Protein AF-A0A9E5CD41-F1 (afdb_monomer)

Sequence (129 aa):
ELDVHPTSCPNPVSARSRGVIPVAILGTGSFDVNDIDVSTLTISAVSPLRSSIEDVATPWGGSSSDPISRNDCGTDGPDGHNDLTLKFDTQELIAAIGPVAKGDVVVVTIEGELIGGGAFSGSDVIWIK

Structure (mmCIF, N/CA/C/O backbone):
data_AF-A0A9E5CD41-F1
#
_entry.id   AF-A0A9E5CD41-F1
#
loop_
_atom_site.group_PDB
_atom_site.id
_atom_site.type_symbol
_atom_site.label_atom_id
_atom_site.label_alt_id
_atom_site.label_comp_id
_atom_site.label_asym_id
_atom_site.label_entity_id
_atom_site.label_seq_id
_atom_site.pdbx_PDB_ins_code
_atom_site.Cartn_x
_atom_site.Cartn_y
_atom_site.Cartn_z
_atom_site.occupancy
_atom_site.B_iso_or_equiv
_atom_site.auth_seq_id
_atom_site.auth_comp_id
_atom_site.auth_asym_id
_atom_site.auth_atom_id
_atom_site.pdbx_PDB_model_num
ATOM 1 N N . GLU A 1 1 ? -1.066 7.367 6.050 1.00 92.75 1 GLU A N 1
ATOM 2 C CA . GLU A 1 1 ? -0.118 7.222 4.918 1.00 92.75 1 GLU A CA 1
ATOM 3 C C . GLU A 1 1 ? -0.340 5.860 4.270 1.00 92.75 1 GLU A C 1
ATOM 5 O O . GLU A 1 1 ? -1.037 5.046 4.873 1.00 92.75 1 GLU A O 1
ATOM 10 N N . LEU A 1 2 ? 0.172 5.625 3.064 1.00 97.38 2 LEU A N 1
ATOM 11 C CA . LEU A 1 2 ? 0.215 4.291 2.466 1.00 97.38 2 LEU A CA 1
ATOM 12 C C . LEU A 1 2 ? 1.673 3.833 2.442 1.00 97.38 2 LEU A C 1
ATOM 14 O O . LEU A 1 2 ? 2.529 4.625 2.076 1.00 97.38 2 LEU A O 1
ATOM 18 N N . ASP A 1 3 ? 1.929 2.576 2.784 1.00 97.69 3 ASP A N 1
ATOM 19 C CA . ASP A 1 3 ? 3.231 1.928 2.619 1.00 97.69 3 ASP A CA 1
ATOM 20 C C . ASP A 1 3 ? 3.033 0.620 1.845 1.00 97.69 3 ASP A C 1
ATOM 22 O O . ASP A 1 3 ? 2.355 -0.316 2.284 1.00 97.69 3 ASP A O 1
ATOM 26 N N . VAL A 1 4 ? 3.559 0.568 0.630 1.00 97.38 4 VAL A N 1
ATOM 27 C CA . VAL A 1 4 ? 3.602 -0.633 -0.186 1.00 97.38 4 VAL A CA 1
ATOM 28 C C . VAL A 1 4 ? 4.849 -1.394 0.199 1.00 97.38 4 VAL A C 1
ATOM 30 O O . VAL A 1 4 ? 5.947 -0.907 0.056 1.00 97.38 4 VAL A O 1
ATOM 33 N N . HIS A 1 5 ? 4.704 -2.666 0.543 1.00 96.25 5 HIS A N 1
ATOM 34 C CA . HIS A 1 5 ? 5.818 -3.486 0.998 1.00 96.25 5 HIS A CA 1
ATOM 35 C C . HIS A 1 5 ? 6.498 -2.961 2.284 1.00 96.25 5 HIS A C 1
ATOM 37 O O . HIS A 1 5 ? 7.716 -2.766 2.278 1.00 96.25 5 HIS A O 1
ATOM 43 N N . PRO A 1 6 ? 5.753 -2.896 3.411 1.00 97.12 6 PRO A N 1
ATOM 44 C CA . PRO A 1 6 ? 6.253 -2.422 4.701 1.00 97.12 6 PRO A CA 1
ATOM 45 C C . PRO A 1 6 ? 7.673 -2.854 5.055 1.00 97.12 6 PRO A C 1
ATOM 47 O O . PRO A 1 6 ? 8.035 -4.021 4.855 1.00 97.12 6 PRO A O 1
ATOM 50 N N . THR A 1 7 ? 8.455 -1.930 5.624 1.00 95.25 7 THR A N 1
ATOM 51 C CA . THR A 1 7 ? 9.882 -2.084 6.003 1.00 95.25 7 THR A CA 1
ATOM 52 C C . THR A 1 7 ? 10.869 -2.234 4.836 1.00 95.25 7 THR A C 1
ATOM 54 O O . THR A 1 7 ? 12.039 -2.573 5.035 1.00 95.25 7 THR A O 1
ATOM 57 N N . SER A 1 8 ? 10.429 -1.977 3.602 1.00 95.19 8 SER A N 1
ATOM 58 C CA . SER A 1 8 ? 11.275 -1.980 2.409 1.00 95.19 8 SER A CA 1
ATOM 59 C C . SER A 1 8 ? 11.209 -0.628 1.719 1.00 95.19 8 SER A C 1
ATOM 61 O O . SER A 1 8 ? 10.149 -0.054 1.583 1.00 95.19 8 SER A O 1
ATOM 63 N N . CYS A 1 9 ? 12.345 -0.156 1.213 1.00 95.44 9 CYS A N 1
ATOM 64 C CA . CYS A 1 9 ? 12.393 0.929 0.243 1.00 95.44 9 CYS A CA 1
ATOM 65 C C . CYS A 1 9 ? 13.669 0.750 -0.603 1.00 95.44 9 CYS A C 1
ATOM 67 O O . CYS A 1 9 ? 14.764 0.613 -0.044 1.00 95.44 9 CYS A O 1
ATOM 69 N N . PRO A 1 10 ? 13.585 0.668 -1.945 1.00 96.31 10 PRO A N 1
ATOM 70 C CA . PRO A 1 10 ? 12.385 0.824 -2.767 1.00 96.31 10 PRO A CA 1
ATOM 71 C C . PRO A 1 10 ? 11.377 -0.318 -2.574 1.00 96.31 10 PRO A C 1
ATOM 73 O O . PRO A 1 10 ? 11.697 -1.336 -1.955 1.00 96.31 10 PRO A O 1
ATOM 76 N N . ASN A 1 11 ? 10.208 -0.175 -3.202 1.00 96.88 11 ASN A N 1
ATOM 77 C CA . ASN A 1 11 ? 9.126 -1.165 -3.211 1.00 96.88 11 ASN A CA 1
ATOM 78 C C . ASN A 1 11 ? 9.110 -1.945 -4.532 1.00 96.88 11 ASN A C 1
ATOM 80 O O . ASN A 1 11 ? 8.430 -1.560 -5.490 1.00 96.88 11 ASN A O 1
ATOM 84 N N . PRO A 1 12 ? 9.921 -3.017 -4.659 1.00 96.50 12 PRO A N 1
ATOM 85 C CA . PRO A 1 12 ? 10.121 -3.698 -5.926 1.00 96.50 12 PRO A CA 1
ATOM 86 C C . PRO A 1 12 ? 8.925 -4.573 -6.306 1.00 96.50 12 PRO A C 1
ATOM 88 O O . PRO A 1 12 ? 8.725 -5.654 -5.746 1.00 96.50 12 PRO A O 1
ATOM 91 N N . VAL A 1 13 ? 8.230 -4.208 -7.378 1.00 96.75 13 VAL A N 1
ATOM 92 C CA . VAL A 1 13 ? 7.164 -5.023 -7.965 1.00 96.75 13 VAL A CA 1
ATOM 93 C C . VAL A 1 13 ? 7.661 -5.670 -9.253 1.00 96.75 13 VAL A C 1
ATOM 95 O O . VAL A 1 13 ? 8.209 -5.022 -10.142 1.00 96.75 13 VAL A O 1
ATOM 98 N N . SER A 1 14 ? 7.489 -6.988 -9.368 1.00 96.00 14 SER A N 1
ATOM 99 C CA . SER A 1 14 ? 7.709 -7.676 -10.641 1.00 96.00 14 SER A CA 1
ATOM 100 C C . SER A 1 14 ? 6.383 -7.819 -11.369 1.00 96.00 14 SER A C 1
ATOM 102 O O . SER A 1 14 ? 5.524 -8.576 -10.924 1.00 96.00 14 SER A O 1
ATOM 104 N N . ALA A 1 15 ? 6.261 -7.189 -12.539 1.00 93.62 15 ALA A N 1
ATOM 105 C CA . ALA A 1 15 ? 5.071 -7.290 -13.390 1.00 93.62 15 ALA A CA 1
ATOM 106 C C . ALA A 1 15 ? 4.739 -8.736 -13.826 1.00 93.62 15 ALA A C 1
ATOM 108 O O . ALA A 1 15 ? 3.637 -9.022 -14.280 1.00 93.62 15 ALA A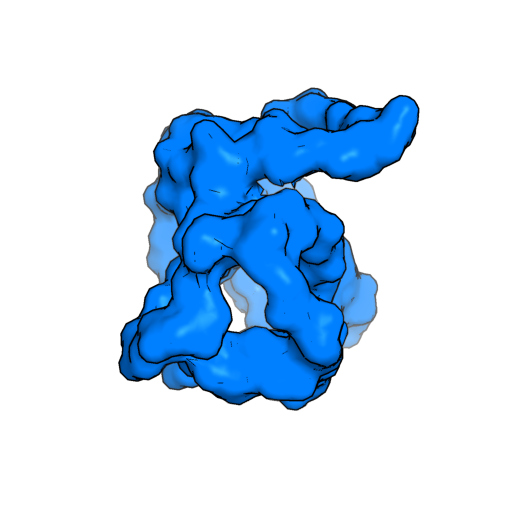 O 1
ATOM 109 N N . ARG A 1 16 ? 5.686 -9.675 -13.680 1.00 92.94 16 ARG A N 1
ATOM 110 C CA . ARG A 1 16 ? 5.512 -11.103 -14.000 1.00 92.94 16 ARG A CA 1
ATOM 111 C C . ARG A 1 16 ? 5.107 -11.960 -12.795 1.00 92.94 16 ARG A C 1
ATOM 113 O O . ARG A 1 16 ? 4.862 -13.154 -12.961 1.00 92.94 16 ARG A O 1
ATOM 120 N N . SER A 1 17 ? 5.104 -11.393 -11.588 1.00 94.38 17 SER A N 1
ATOM 121 C CA . SER A 1 17 ? 4.762 -12.116 -10.362 1.00 94.38 17 SER A CA 1
ATOM 122 C C . SER A 1 17 ? 3.277 -12.466 -10.337 1.00 94.38 17 SER A C 1
ATOM 124 O O . SER A 1 17 ? 2.434 -11.613 -10.582 1.00 94.38 17 SER A O 1
ATOM 126 N N . ARG A 1 18 ? 2.956 -13.711 -9.976 1.00 95.44 18 ARG A N 1
ATOM 127 C CA . ARG A 1 18 ? 1.580 -14.183 -9.723 1.00 95.44 18 ARG A CA 1
ATOM 128 C C . ARG A 1 18 ? 1.272 -14.297 -8.226 1.00 95.44 18 ARG A C 1
ATOM 130 O O . ARG A 1 18 ? 0.443 -15.103 -7.820 1.00 95.44 18 ARG A O 1
ATOM 137 N N . GLY A 1 19 ? 2.050 -13.591 -7.409 1.00 97.00 19 GLY A N 1
ATOM 138 C CA . GLY A 1 19 ? 1.864 -13.524 -5.968 1.00 97.00 19 GLY A CA 1
ATOM 139 C C . GLY A 1 19 ? 0.965 -12.361 -5.566 1.00 97.00 19 GLY A C 1
ATOM 140 O O . GLY A 1 19 ? 0.223 -11.802 -6.374 1.00 97.00 19 GLY A O 1
ATOM 141 N N . VAL A 1 20 ? 1.104 -11.953 -4.310 1.00 97.88 20 VAL A N 1
ATOM 142 C CA . VAL A 1 20 ? 0.415 -10.787 -3.758 1.00 97.88 20 VAL A CA 1
ATOM 143 C C . VAL A 1 20 ? 1.402 -9.672 -3.439 1.00 97.88 20 VAL A C 1
ATOM 145 O O . VAL A 1 20 ? 2.562 -9.945 -3.123 1.00 97.88 20 VAL A O 1
ATOM 148 N N . ILE A 1 21 ? 0.925 -8.434 -3.483 1.00 97.94 21 ILE A N 1
ATOM 149 C CA . ILE A 1 21 ? 1.648 -7.257 -3.008 1.00 97.94 21 ILE A CA 1
ATOM 150 C C . ILE A 1 21 ? 1.135 -6.940 -1.597 1.00 97.94 21 ILE A C 1
ATOM 152 O O . ILE A 1 21 ? -0.067 -6.705 -1.434 1.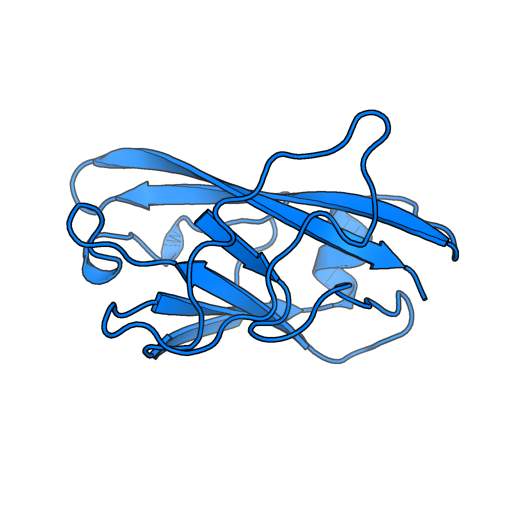00 97.94 21 ILE A O 1
ATOM 156 N N . PRO A 1 22 ? 1.996 -6.991 -0.565 1.00 98.19 22 PRO A N 1
ATOM 157 C CA . PRO A 1 22 ? 1.648 -6.491 0.756 1.00 98.19 22 PRO A CA 1
ATOM 158 C C . PRO A 1 22 ? 1.610 -4.962 0.749 1.00 98.19 22 PRO A C 1
ATOM 160 O O . PRO A 1 22 ? 2.487 -4.331 0.170 1.00 98.19 22 PRO A O 1
ATOM 163 N N . VAL A 1 23 ? 0.606 -4.387 1.397 1.00 98.25 23 VAL A N 1
ATOM 164 C CA . VAL A 1 23 ? 0.404 -2.940 1.545 1.00 98.25 23 VAL A CA 1
ATOM 165 C C . VAL A 1 23 ? -0.075 -2.674 2.973 1.00 98.25 23 VAL A C 1
ATOM 167 O O . VAL A 1 23 ? -0.710 -3.553 3.554 1.00 98.25 23 VAL A O 1
ATOM 170 N N . ALA A 1 24 ? 0.201 -1.507 3.542 1.00 98.56 24 ALA A N 1
ATOM 171 C CA . ALA A 1 24 ? -0.325 -1.076 4.829 1.00 98.56 24 ALA A CA 1
ATOM 172 C C . ALA A 1 24 ? -0.840 0.367 4.754 1.00 98.56 24 ALA A C 1
ATOM 174 O O . ALA A 1 24 ? -0.176 1.248 4.213 1.00 98.56 24 ALA A O 1
ATOM 175 N N . ILE A 1 25 ? -2.041 0.605 5.284 1.00 98.69 25 ILE A N 1
ATOM 176 C CA . ILE A 1 25 ? -2.513 1.956 5.599 1.00 98.69 25 ILE A CA 1
ATOM 177 C C . ILE A 1 25 ? -2.076 2.237 7.029 1.00 98.69 25 ILE A C 1
ATOM 179 O O . ILE A 1 25 ? -2.532 1.550 7.945 1.00 98.69 25 ILE A O 1
ATOM 183 N N . LEU A 1 26 ? -1.193 3.219 7.191 1.00 98.25 26 LEU A N 1
ATOM 184 C CA . LEU A 1 26 ? -0.501 3.423 8.457 1.00 98.25 26 LEU A CA 1
ATOM 185 C C . LEU A 1 26 ? -1.344 4.215 9.450 1.00 98.25 26 LEU A C 1
ATOM 187 O O . LEU A 1 26 ? -1.842 5.304 9.120 1.00 98.25 26 LEU A O 1
ATOM 191 N N . GLY A 1 27 ? -1.498 3.648 10.645 1.00 98.06 27 GLY A N 1
ATOM 192 C CA . GLY A 1 27 ? -2.185 4.273 11.766 1.00 98.06 27 GLY A CA 1
ATOM 193 C C . GLY A 1 27 ? -1.362 5.401 12.374 1.00 98.06 27 GLY A C 1
ATOM 194 O O . GLY A 1 27 ? -0.152 5.484 12.207 1.00 98.06 27 GLY A O 1
ATOM 195 N N . THR A 1 28 ? -2.021 6.312 13.087 1.00 97.44 28 THR A N 1
ATOM 196 C CA . THR A 1 28 ? -1.331 7.351 13.870 1.00 97.44 28 THR A CA 1
ATOM 197 C C . THR A 1 28 ? -2.132 7.681 15.123 1.00 97.44 28 THR A C 1
ATOM 199 O O . THR A 1 28 ? -3.289 7.287 15.260 1.00 97.44 28 THR A O 1
ATOM 202 N N . GLY A 1 29 ? -1.582 8.514 16.011 1.00 96.75 29 GLY A N 1
ATOM 203 C CA . GLY A 1 29 ? -2.335 9.052 17.151 1.00 96.75 29 GLY A CA 1
ATOM 204 C C . GLY A 1 29 ? -3.609 9.837 16.784 1.00 96.75 29 GLY A C 1
ATOM 205 O O . GLY A 1 29 ? -4.445 10.057 17.657 1.00 96.75 29 GLY A O 1
ATOM 206 N N . SER A 1 30 ? -3.777 10.256 15.525 1.00 95.19 30 SER A N 1
ATOM 207 C CA . SER A 1 30 ? -4.976 10.950 15.030 1.00 95.19 30 SER A CA 1
ATOM 208 C C . SER A 1 30 ? -5.737 10.189 13.940 1.00 95.19 30 SER A C 1
ATOM 210 O O . SER A 1 30 ? -6.664 10.749 13.358 1.00 95.19 30 SER A O 1
ATOM 212 N N . PHE A 1 31 ? -5.340 8.956 13.626 1.00 96.69 31 PHE A N 1
ATOM 213 C CA . PHE A 1 31 ? -5.972 8.137 12.595 1.00 96.69 31 PHE A CA 1
ATOM 214 C C . PHE A 1 31 ? -6.034 6.685 13.069 1.00 96.69 31 PHE A C 1
ATOM 216 O O . PHE A 1 31 ? -5.021 5.984 13.049 1.00 96.69 31 PHE A O 1
ATOM 223 N N . ASP A 1 32 ? -7.216 6.263 13.519 1.00 97.50 32 ASP A N 1
ATOM 224 C CA . ASP A 1 32 ? -7.478 4.883 13.920 1.00 97.50 32 ASP A CA 1
ATOM 225 C C . ASP A 1 32 ? -7.930 4.070 12.703 1.00 97.50 32 ASP A C 1
ATOM 227 O O . ASP A 1 32 ? -8.978 4.318 12.108 1.00 97.50 32 ASP A O 1
ATOM 231 N N . VAL A 1 33 ? -7.134 3.073 12.329 1.00 98.31 33 VAL A N 1
ATOM 232 C CA . VAL A 1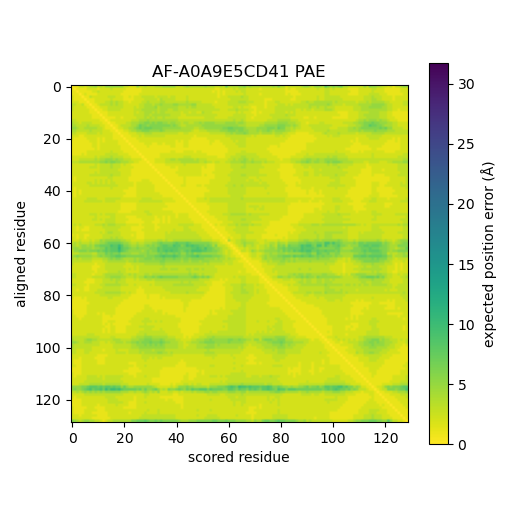 33 ? -7.416 2.217 11.174 1.00 98.31 33 VAL A CA 1
ATOM 233 C C . VAL A 1 33 ? -8.646 1.322 11.363 1.00 98.31 33 VAL A C 1
ATOM 235 O O . VAL A 1 33 ? -9.166 0.792 10.381 1.00 98.31 33 VAL A O 1
ATOM 238 N N . ASN A 1 34 ? -9.141 1.161 12.596 1.00 98.19 34 ASN A N 1
ATOM 239 C CA . ASN A 1 34 ? -10.391 0.443 12.870 1.00 98.19 34 ASN A CA 1
ATOM 240 C C . ASN A 1 34 ? -11.627 1.188 12.347 1.00 98.19 34 ASN A C 1
ATOM 242 O O . ASN A 1 34 ? -12.667 0.563 12.146 1.00 98.19 34 ASN A O 1
ATOM 246 N N . ASP A 1 35 ? -11.509 2.493 12.097 1.00 98.12 35 ASP A N 1
ATOM 247 C CA . ASP A 1 35 ? -12.594 3.312 11.561 1.00 98.12 35 ASP A CA 1
ATOM 248 C C . ASP A 1 35 ? -12.712 3.204 10.033 1.00 98.12 35 ASP A C 1
ATOM 250 O O . ASP A 1 35 ? -13.576 3.843 9.444 1.00 98.12 35 ASP A O 1
ATOM 254 N N . ILE A 1 36 ? -11.875 2.412 9.359 1.00 98.62 36 ILE A N 1
ATOM 255 C CA . ILE A 1 36 ? -11.903 2.250 7.900 1.00 98.62 36 ILE A CA 1
ATOM 256 C C . ILE A 1 36 ? -12.968 1.223 7.486 1.00 98.62 36 ILE A C 1
ATOM 258 O O . ILE A 1 36 ? -12.964 0.081 7.951 1.00 98.62 36 ILE A O 1
ATOM 262 N N . ASP A 1 37 ? -13.827 1.576 6.523 1.00 98.50 37 ASP A N 1
ATOM 263 C CA . ASP A 1 37 ? -14.663 0.594 5.831 1.00 98.50 37 ASP A CA 1
ATOM 264 C C . ASP A 1 37 ? -13.833 -0.135 4.766 1.00 98.50 37 ASP A C 1
ATOM 266 O O . ASP A 1 37 ? -13.694 0.302 3.620 1.00 98.50 37 ASP A O 1
ATOM 270 N N . VAL A 1 38 ? -13.296 -1.294 5.152 1.00 98.38 38 VAL A N 1
ATOM 271 C CA . VAL A 1 38 ? -12.448 -2.146 4.303 1.00 98.38 38 VAL A CA 1
ATOM 272 C C . VAL A 1 38 ? -13.114 -2.502 2.968 1.00 98.38 38 VAL A C 1
ATOM 274 O O . VAL A 1 38 ? -12.413 -2.704 1.977 1.00 98.38 38 VAL A O 1
ATOM 277 N N . SER A 1 39 ? -14.450 -2.568 2.908 1.00 98.12 39 SER A N 1
ATOM 278 C CA . SER A 1 39 ? -15.171 -2.940 1.683 1.00 98.12 39 SER A CA 1
ATOM 279 C C . SER A 1 39 ? -15.120 -1.868 0.591 1.00 98.12 39 SER A C 1
ATOM 281 O O . SER A 1 39 ? -15.375 -2.171 -0.575 1.00 98.12 39 SER A O 1
ATOM 283 N N . THR A 1 40 ? -14.748 -0.640 0.954 1.00 98.50 40 THR A N 1
ATOM 284 C CA . THR A 1 40 ? -14.617 0.500 0.034 1.00 98.50 40 THR A CA 1
ATOM 285 C C . THR A 1 40 ? -13.202 0.666 -0.519 1.00 98.50 40 THR A C 1
ATOM 287 O O . THR A 1 40 ? -12.997 1.437 -1.455 1.00 98.50 40 THR A O 1
ATOM 290 N N . LEU A 1 41 ? -12.224 -0.057 0.038 1.00 98.75 41 LEU A N 1
ATOM 291 C CA . LEU A 1 41 ? -10.816 0.135 -0.291 1.00 98.75 41 LEU A CA 1
ATOM 292 C C . LEU A 1 41 ? -10.494 -0.310 -1.710 1.00 98.75 41 LEU A C 1
ATOM 294 O O . LEU A 1 41 ? -10.705 -1.474 -2.072 1.00 98.75 41 LEU A O 1
ATOM 298 N N . THR A 1 42 ? -9.887 0.593 -2.480 1.00 98.62 42 THR A N 1
ATOM 299 C CA . THR A 1 42 ? -9.348 0.253 -3.796 1.00 98.62 42 THR A CA 1
ATOM 300 C C . THR A 1 42 ? -8.034 0.956 -4.114 1.00 98.62 42 THR A C 1
ATOM 302 O O . THR A 1 42 ? -7.798 2.086 -3.695 1.00 98.62 42 THR A O 1
ATOM 305 N N . ILE A 1 43 ? -7.187 0.292 -4.903 1.00 98.38 43 ILE A N 1
ATOM 306 C CA . ILE A 1 43 ? -6.082 0.924 -5.634 1.00 98.38 43 ILE A CA 1
ATOM 307 C C . ILE A 1 43 ? -6.384 0.751 -7.116 1.00 98.38 43 ILE A C 1
ATOM 309 O O . ILE A 1 43 ? -6.454 -0.376 -7.601 1.00 98.38 43 ILE A O 1
ATOM 313 N N . SER A 1 44 ? -6.572 1.853 -7.847 1.00 96.94 44 SER A N 1
ATOM 314 C CA . SER A 1 44 ? -6.967 1.802 -9.268 1.00 96.94 44 SER A CA 1
ATOM 315 C C . SER A 1 44 ? -8.182 0.885 -9.511 1.00 96.94 44 SER A C 1
ATOM 317 O O . SER A 1 44 ? -8.180 0.071 -10.431 1.00 96.94 44 SER A O 1
ATOM 319 N N . ALA A 1 45 ? -9.207 0.989 -8.654 1.00 97.56 45 ALA A N 1
ATOM 320 C CA . ALA A 1 45 ? -10.415 0.151 -8.652 1.00 97.56 45 ALA A CA 1
ATOM 321 C C . ALA A 1 45 ? -10.209 -1.355 -8.366 1.00 97.56 45 ALA A C 1
ATOM 323 O O . ALA A 1 45 ? -11.166 -2.124 -8.442 1.00 97.56 45 ALA A O 1
ATOM 324 N N . VAL A 1 46 ? -9.002 -1.788 -7.995 1.00 98.44 46 VAL A N 1
ATOM 325 C CA . VAL A 1 46 ? -8.734 -3.152 -7.515 1.00 98.44 46 VAL A CA 1
ATOM 326 C C . VAL A 1 46 ? -8.953 -3.198 -6.013 1.00 98.44 46 VAL A C 1
ATOM 328 O O . VAL A 1 46 ? -8.407 -2.356 -5.306 1.00 98.44 46 VAL A O 1
ATOM 331 N N . SER A 1 47 ? -9.712 -4.175 -5.518 1.00 98.56 47 SER A N 1
ATOM 332 C CA . SER A 1 47 ? -9.938 -4.385 -4.081 1.00 98.56 47 SER A CA 1
ATOM 333 C C . SER A 1 47 ? -8.881 -5.310 -3.458 1.00 98.56 47 SER A C 1
ATOM 335 O O . SER A 1 47 ? -8.338 -6.184 -4.140 1.00 98.56 47 SER A O 1
ATOM 337 N N . PRO A 1 48 ? -8.583 -5.176 -2.152 1.00 98.56 48 PRO A N 1
ATOM 338 C CA . PRO A 1 48 ? -7.679 -6.093 -1.469 1.00 98.56 48 PRO A CA 1
ATOM 339 C C . PRO A 1 48 ? -8.296 -7.496 -1.350 1.00 98.56 48 PRO A C 1
ATOM 341 O O . PRO A 1 48 ? -9.473 -7.664 -1.045 1.00 98.56 48 PRO A O 1
ATOM 344 N N . LEU A 1 49 ? -7.471 -8.531 -1.515 1.00 98.50 49 LEU A N 1
ATOM 345 C CA . LEU A 1 49 ? -7.855 -9.934 -1.325 1.00 98.50 49 LEU A CA 1
ATOM 346 C C . LEU A 1 49 ? -8.076 -10.283 0.148 1.00 98.50 49 LEU A C 1
ATOM 348 O O . LEU A 1 49 ? -8.848 -11.184 0.476 1.00 98.50 49 LEU A O 1
ATOM 352 N N . ARG A 1 50 ? -7.289 -9.658 1.029 1.00 98.25 50 ARG A N 1
ATOM 353 C CA . ARG A 1 50 ? -7.272 -9.897 2.475 1.00 98.25 50 ARG A CA 1
ATOM 354 C C . ARG A 1 50 ? -6.859 -8.629 3.201 1.00 98.25 50 ARG A C 1
ATOM 356 O O . ARG A 1 50 ? -6.063 -7.860 2.660 1.00 98.25 50 ARG A O 1
ATOM 363 N N . SER A 1 51 ? -7.328 -8.503 4.434 1.00 98.44 51 SER A N 1
ATOM 364 C CA . SER A 1 51 ? -6.900 -7.485 5.383 1.00 98.44 51 SER A CA 1
ATOM 365 C C . SER A 1 51 ? -6.592 -8.088 6.758 1.00 98.44 51 SER A C 1
ATOM 367 O O . SER A 1 51 ? -7.126 -9.143 7.115 1.00 98.44 51 SER A O 1
ATOM 369 N N . SER A 1 52 ? -5.723 -7.427 7.518 1.00 98.50 52 SER A N 1
ATOM 370 C CA . SER A 1 52 ? -5.499 -7.661 8.951 1.00 98.50 52 SER A CA 1
ATOM 371 C C . SER A 1 52 ? -5.085 -6.358 9.633 1.00 98.50 52 SER A C 1
ATOM 373 O O . SER A 1 52 ? -4.692 -5.411 8.957 1.00 98.50 52 SER A O 1
ATOM 375 N N . ILE A 1 53 ? -5.189 -6.306 10.961 1.00 98.56 53 ILE A N 1
ATOM 376 C CA . ILE A 1 53 ? -4.733 -5.164 11.758 1.00 98.56 53 ILE A CA 1
ATOM 377 C C . ILE A 1 53 ? -3.499 -5.591 12.543 1.00 98.56 53 ILE A C 1
ATOM 379 O O . ILE A 1 53 ? -3.593 -6.481 13.391 1.00 98.56 53 ILE A O 1
ATOM 383 N N . GLU A 1 54 ? -2.359 -4.989 12.224 1.00 98.12 54 GLU A N 1
ATOM 384 C CA . GLU A 1 54 ? -1.039 -5.301 12.776 1.00 98.12 54 GLU A CA 1
ATOM 385 C C . GLU A 1 54 ? -0.189 -4.022 12.743 1.00 98.12 54 GLU A C 1
ATOM 387 O O . GLU A 1 54 ? -0.272 -3.269 11.784 1.00 98.12 54 GLU A O 1
ATOM 392 N N . ASP A 1 55 ? 0.624 -3.775 13.765 1.00 98.31 55 ASP A N 1
ATOM 393 C CA . ASP A 1 55 ? 1.631 -2.701 13.772 1.00 98.31 55 ASP A CA 1
ATOM 394 C C . ASP A 1 55 ? 2.861 -3.182 12.980 1.00 98.31 55 ASP A C 1
ATOM 396 O O . ASP A 1 55 ? 3.538 -4.127 13.408 1.00 98.31 55 ASP A O 1
ATOM 400 N N . VAL A 1 56 ? 3.084 -2.630 11.780 1.00 98.25 56 VAL A N 1
ATOM 401 C CA . VAL A 1 56 ? 4.092 -3.127 10.824 1.00 98.25 56 VAL A CA 1
ATOM 402 C C . VAL A 1 56 ? 5.066 -2.064 10.326 1.00 98.25 56 VAL A C 1
ATOM 404 O O . VAL A 1 56 ? 6.186 -2.441 9.963 1.00 98.25 56 VAL A O 1
ATOM 407 N N . ALA A 1 57 ? 4.687 -0.785 10.292 1.00 97.50 57 ALA A N 1
ATOM 408 C CA . ALA A 1 57 ? 5.541 0.280 9.769 1.00 97.50 57 ALA A CA 1
ATOM 409 C C . ALA A 1 57 ? 5.288 1.640 10.426 1.00 97.50 57 ALA A C 1
ATOM 411 O O . ALA A 1 57 ? 4.261 1.881 11.044 1.00 97.50 57 ALA A O 1
ATOM 412 N N . THR A 1 58 ? 6.243 2.549 10.232 1.00 97.44 58 THR A N 1
ATOM 413 C CA . THR A 1 58 ? 6.133 3.955 10.634 1.00 97.44 58 THR A CA 1
ATOM 414 C C . THR A 1 58 ? 5.882 4.816 9.391 1.00 97.44 58 THR A C 1
ATOM 416 O O . THR A 1 58 ? 6.546 4.596 8.374 1.00 97.44 58 THR A O 1
ATOM 419 N N . PRO A 1 59 ? 5.010 5.840 9.445 1.00 96.25 59 PRO A N 1
ATOM 420 C CA . PRO A 1 59 ? 4.916 6.856 8.393 1.00 96.25 59 PRO A CA 1
ATOM 421 C C . PRO A 1 59 ? 6.288 7.447 8.024 1.00 96.25 59 PRO A C 1
ATOM 423 O O . PRO A 1 59 ? 7.049 7.848 8.905 1.00 96.25 59 PRO A O 1
ATOM 426 N N . TRP A 1 60 ? 6.611 7.531 6.728 1.00 93.38 60 TRP A N 1
ATOM 427 C CA . TRP A 1 60 ? 7.953 7.845 6.218 1.00 93.38 60 TRP A CA 1
ATOM 428 C C . TRP A 1 60 ? 8.479 9.208 6.686 1.00 93.38 60 TRP A C 1
ATOM 430 O O . TRP A 1 60 ? 9.687 9.401 6.835 1.00 93.38 60 TRP A O 1
ATOM 440 N N . GLY A 1 61 ? 7.592 10.186 6.889 1.00 89.50 61 GLY A N 1
ATOM 441 C CA . GLY A 1 61 ? 7.946 11.539 7.340 1.00 89.50 61 GLY A CA 1
ATOM 442 C C . GLY A 1 61 ? 8.794 12.359 6.350 1.00 89.50 61 GLY A C 1
ATOM 443 O O . GLY A 1 61 ? 9.114 13.515 6.635 1.00 89.50 61 GLY A O 1
ATOM 444 N N . GLY A 1 62 ? 9.164 11.781 5.202 1.00 89.25 62 GLY A N 1
ATOM 445 C CA . GLY A 1 62 ? 9.870 12.437 4.107 1.00 89.25 62 GLY A CA 1
ATOM 446 C C . GLY A 1 62 ? 8.946 13.198 3.153 1.00 89.25 62 GLY A C 1
ATOM 447 O O . GLY A 1 62 ? 7.728 13.237 3.314 1.00 89.25 62 GLY A O 1
ATOM 448 N N . SER A 1 63 ? 9.551 13.804 2.132 1.00 88.81 63 SER A N 1
ATOM 449 C CA . SER A 1 63 ? 8.842 14.499 1.054 1.00 88.81 63 SER A CA 1
ATOM 450 C C . SER A 1 63 ? 9.196 13.868 -0.282 1.00 88.81 63 SER A C 1
ATOM 452 O O . SER A 1 63 ? 10.373 13.635 -0.553 1.00 88.81 63 SER A O 1
ATOM 454 N N . SER A 1 64 ? 8.193 13.659 -1.134 1.00 89.25 64 SER A N 1
ATOM 455 C CA . SER A 1 64 ? 8.394 13.190 -2.505 1.00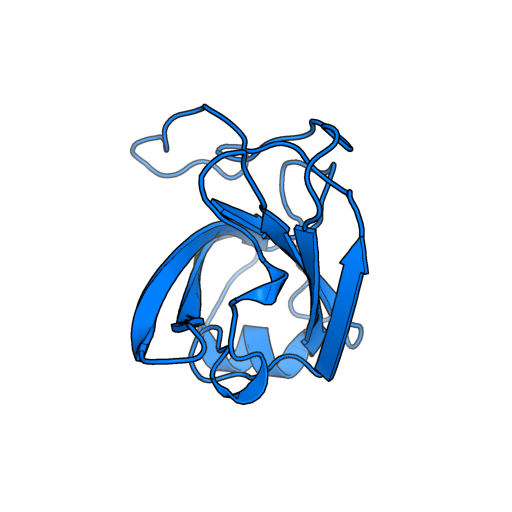 89.25 64 SER A CA 1
ATOM 456 C C . SER A 1 64 ? 9.338 14.109 -3.287 1.00 89.25 64 SER A C 1
ATOM 458 O O . SER A 1 64 ? 9.226 15.337 -3.229 1.00 89.25 64 SER A O 1
ATOM 460 N N . SER A 1 65 ? 10.256 13.501 -4.033 1.00 92.44 65 SER A N 1
ATOM 461 C CA . SER A 1 65 ? 11.189 14.183 -4.924 1.00 92.44 65 SER A CA 1
ATOM 462 C C . SER A 1 65 ? 10.489 14.646 -6.212 1.00 92.44 65 SER A C 1
ATOM 464 O O . SER A 1 65 ? 9.460 14.099 -6.608 1.00 92.44 65 SER A O 1
ATOM 466 N N . ASP A 1 66 ? 11.073 15.632 -6.904 1.00 90.69 66 ASP A N 1
ATOM 467 C CA . ASP A 1 66 ? 10.685 16.028 -8.267 1.00 90.69 66 ASP A CA 1
ATOM 468 C C . ASP A 1 66 ? 11.924 15.990 -9.192 1.00 90.69 66 ASP A C 1
ATOM 470 O O . ASP A 1 66 ? 12.822 16.829 -9.041 1.00 90.69 66 ASP A O 1
ATOM 474 N N . PRO A 1 67 ? 12.038 15.008 -10.112 1.00 91.12 67 PRO A N 1
ATOM 475 C CA . PRO A 1 67 ? 11.073 13.936 -10.378 1.00 91.12 67 PRO A CA 1
ATOM 476 C C . PRO A 1 67 ? 11.011 12.897 -9.246 1.00 91.12 67 PRO A C 1
ATOM 478 O O . PRO A 1 67 ? 11.987 12.712 -8.516 1.00 91.12 67 PRO A O 1
ATOM 481 N N . ILE A 1 68 ? 9.881 12.186 -9.154 1.00 94.25 68 ILE A N 1
ATOM 482 C CA . ILE A 1 68 ? 9.660 11.135 -8.152 1.00 94.25 68 ILE A CA 1
ATOM 483 C C . ILE A 1 68 ? 10.769 10.076 -8.209 1.00 94.25 68 ILE A C 1
ATOM 485 O O . ILE A 1 68 ? 11.138 9.575 -9.277 1.00 94.25 68 ILE A O 1
ATOM 489 N N . SER A 1 69 ? 11.313 9.731 -7.047 1.00 96.25 69 SER A N 1
ATOM 490 C CA . SER A 1 69 ? 12.342 8.713 -6.885 1.00 96.25 69 SER A CA 1
ATOM 491 C C . SER A 1 69 ? 11.727 7.423 -6.364 1.00 96.25 69 SER A C 1
ATOM 493 O O . SER A 1 69 ? 10.844 7.424 -5.515 1.00 96.25 69 SER A O 1
ATOM 495 N N . ARG A 1 70 ? 12.272 6.278 -6.787 1.00 96.25 70 ARG A N 1
ATOM 496 C CA . ARG A 1 70 ? 11.909 4.973 -6.206 1.00 96.25 70 ARG A CA 1
ATOM 497 C C . ARG A 1 70 ? 12.225 4.852 -4.710 1.00 96.25 70 ARG A C 1
ATOM 499 O O . ARG A 1 70 ? 11.831 3.865 -4.106 1.00 96.25 70 ARG A O 1
ATOM 506 N N . ASN A 1 71 ? 13.029 5.776 -4.179 1.00 95.94 71 ASN A N 1
ATOM 507 C CA . ASN A 1 71 ? 13.426 5.823 -2.777 1.00 95.94 71 ASN A CA 1
ATOM 508 C C . ASN A 1 71 ? 12.602 6.849 -1.976 1.00 95.94 71 ASN A C 1
ATOM 510 O O . ASN A 1 71 ? 12.985 7.164 -0.853 1.00 95.94 71 ASN A O 1
ATOM 514 N N . ASP A 1 72 ? 11.530 7.404 -2.550 1.00 95.06 72 ASP A N 1
ATOM 515 C CA . ASP A 1 72 ? 10.612 8.293 -1.834 1.00 95.06 72 ASP A CA 1
ATOM 516 C C . ASP A 1 72 ? 9.627 7.474 -0.970 1.00 95.06 72 ASP A C 1
ATOM 518 O O . ASP A 1 72 ? 8.416 7.584 -1.131 1.00 95.06 72 ASP A O 1
ATOM 522 N N . CYS A 1 73 ? 10.177 6.597 -0.120 1.00 95.44 73 CYS A N 1
ATOM 523 C CA . CYS A 1 73 ? 9.480 5.666 0.773 1.00 95.44 73 CYS A CA 1
ATOM 524 C C . CYS A 1 73 ? 10.301 5.393 2.052 1.00 95.44 73 CYS A C 1
ATOM 526 O O . CYS A 1 73 ? 11.503 5.679 2.116 1.00 95.44 73 CYS A O 1
ATOM 528 N N . GLY A 1 74 ? 9.653 4.834 3.079 1.00 93.50 74 GLY A N 1
ATOM 529 C CA . GLY A 1 74 ? 10.258 4.536 4.382 1.00 93.50 74 GLY A CA 1
ATOM 530 C C . GLY A 1 74 ? 10.779 3.106 4.527 1.00 93.50 74 GLY A C 1
ATOM 531 O O . GLY A 1 74 ? 10.409 2.203 3.790 1.00 93.50 74 GLY A O 1
ATOM 532 N N . THR A 1 75 ? 11.665 2.889 5.501 1.00 96.38 75 THR A N 1
ATOM 533 C CA . THR A 1 75 ? 12.112 1.540 5.917 1.00 96.38 75 THR A CA 1
ATOM 534 C C . THR A 1 75 ? 11.819 1.247 7.384 1.00 96.38 75 THR A C 1
ATOM 536 O O . THR A 1 75 ? 12.184 0.181 7.882 1.00 96.38 75 THR A O 1
ATOM 539 N N . ASP A 1 76 ? 11.229 2.211 8.086 1.00 97.44 76 ASP A N 1
ATOM 540 C CA . ASP A 1 76 ? 11.016 2.140 9.522 1.00 97.44 76 ASP A CA 1
ATOM 541 C C . ASP A 1 76 ? 9.882 1.158 9.837 1.00 97.44 76 ASP A C 1
ATOM 543 O O . ASP A 1 76 ? 8.892 1.052 9.115 1.00 97.44 76 ASP A O 1
ATOM 547 N N . GLY A 1 77 ? 10.096 0.367 10.887 1.00 97.31 77 GLY A N 1
ATOM 548 C CA . GLY A 1 77 ? 9.211 -0.723 11.287 1.00 97.31 77 GLY A CA 1
ATOM 549 C C . GLY A 1 77 ? 8.090 -0.284 12.231 1.00 97.31 77 GLY A C 1
ATOM 550 O O . GLY A 1 77 ? 7.729 0.887 12.234 1.00 97.31 77 GLY A O 1
ATOM 551 N N . PRO A 1 78 ? 7.562 -1.217 13.038 1.00 97.94 78 PRO A N 1
ATOM 552 C CA . PRO A 1 78 ? 6.469 -0.958 13.973 1.00 97.94 78 PRO A CA 1
ATOM 553 C C . PRO A 1 78 ? 6.729 0.238 14.902 1.00 97.94 78 PRO A C 1
ATOM 555 O O . PRO A 1 78 ? 7.834 0.357 15.450 1.00 97.94 78 PRO A O 1
ATOM 558 N N . ASP A 1 79 ? 5.722 1.086 15.112 1.00 97.75 79 ASP A N 1
ATOM 559 C CA . ASP A 1 79 ? 5.828 2.345 15.869 1.00 97.75 79 ASP A CA 1
ATOM 560 C C . ASP A 1 79 ? 4.882 2.445 17.080 1.00 97.75 79 ASP A C 1
ATOM 562 O O . ASP A 1 79 ? 4.911 3.428 17.829 1.00 97.75 79 ASP A O 1
ATOM 566 N N . GLY A 1 80 ? 4.097 1.398 17.336 1.00 98.00 80 GLY A N 1
ATOM 567 C CA . GLY A 1 80 ? 3.098 1.358 18.397 1.00 98.00 80 GLY A CA 1
ATOM 568 C C . GLY A 1 80 ? 1.704 1.809 17.959 1.00 98.00 80 GLY A C 1
ATOM 569 O O . GLY A 1 80 ? 0.799 1.836 18.803 1.00 98.00 80 GLY A O 1
ATOM 570 N N . HIS A 1 81 ? 1.502 2.139 16.683 1.00 98.31 81 HIS A N 1
ATOM 571 C CA . HIS A 1 81 ? 0.195 2.363 16.081 1.00 98.31 81 HIS A CA 1
ATOM 572 C C . HIS A 1 81 ? -0.215 1.163 15.222 1.00 98.31 81 HIS A C 1
ATOM 574 O O . HIS A 1 81 ? 0.573 0.568 14.503 1.00 98.31 81 HIS A O 1
ATOM 580 N N . ASN A 1 82 ? -1.482 0.761 15.327 1.00 98.56 82 ASN A N 1
ATOM 581 C CA . ASN A 1 82 ? -1.990 -0.324 14.497 1.00 98.56 82 ASN A CA 1
ATOM 582 C C . ASN A 1 82 ? -2.123 0.142 13.046 1.00 98.56 82 ASN A C 1
ATOM 584 O O . ASN A 1 82 ? -2.785 1.151 12.796 1.00 98.56 82 ASN A O 1
ATOM 588 N N . ASP A 1 83 ? -1.636 -0.668 12.112 1.00 98.75 83 ASP A N 1
ATOM 589 C CA . ASP A 1 83 ? -1.829 -0.459 10.684 1.00 98.75 83 ASP A CA 1
ATOM 590 C C . ASP A 1 83 ? -2.892 -1.408 10.138 1.00 98.75 83 ASP A C 1
ATOM 592 O O . ASP A 1 83 ? -3.084 -2.527 10.626 1.00 98.75 83 ASP A O 1
ATOM 596 N N . LEU A 1 84 ? -3.576 -0.985 9.076 1.00 98.75 84 LEU A N 1
ATOM 597 C CA . LEU A 1 84 ? -4.413 -1.886 8.292 1.00 98.75 84 LEU A CA 1
ATOM 598 C C . LEU A 1 84 ? -3.568 -2.483 7.174 1.00 98.75 84 LEU A C 1
ATOM 600 O O . LEU A 1 84 ? -3.336 -1.846 6.144 1.00 98.75 84 LEU A O 1
ATOM 604 N N . THR A 1 85 ? -3.129 -3.725 7.360 1.00 98.75 85 THR A N 1
ATOM 605 C CA . THR A 1 85 ? -2.394 -4.455 6.331 1.00 98.75 85 THR A CA 1
ATOM 606 C C . THR A 1 85 ? -3.356 -5.064 5.321 1.00 98.75 85 THR A C 1
ATOM 608 O O . THR A 1 85 ? -4.433 -5.553 5.660 1.00 98.75 85 THR A O 1
ATOM 611 N N . LEU A 1 86 ? -2.959 -5.041 4.055 1.00 98.75 86 LEU A N 1
ATOM 612 C CA . LEU A 1 86 ? -3.739 -5.450 2.900 1.00 98.75 86 LEU A CA 1
ATOM 613 C C . LEU A 1 86 ? -2.883 -6.333 1.990 1.00 98.75 86 LEU A C 1
ATOM 615 O O . LEU A 1 86 ? -1.659 -6.188 1.908 1.00 98.75 86 LEU A O 1
ATOM 619 N N . LYS A 1 87 ? -3.525 -7.260 1.277 1.00 98.56 87 LYS A N 1
ATOM 620 C CA . LYS A 1 87 ? -2.887 -8.057 0.218 1.00 98.56 87 LYS A CA 1
ATOM 621 C C . LYS A 1 87 ? -3.609 -7.820 -1.100 1.00 98.56 87 LYS A C 1
ATOM 623 O O . LYS A 1 87 ? -4.774 -8.180 -1.209 1.00 98.56 87 LYS A O 1
ATOM 628 N 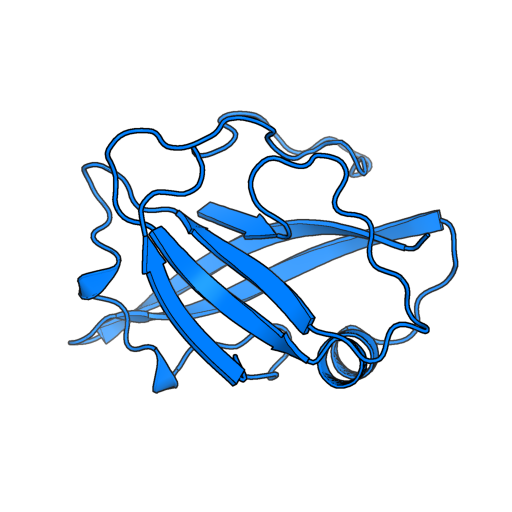N . PHE A 1 88 ? -2.913 -7.297 -2.101 1.00 98.62 88 PHE A N 1
ATOM 629 C CA . PHE A 1 88 ? -3.449 -7.126 -3.456 1.00 98.62 88 PHE A CA 1
ATOM 630 C C . PHE A 1 88 ? -2.940 -8.220 -4.389 1.00 98.62 88 PHE A C 1
ATOM 632 O O . PHE A 1 88 ? -1.793 -8.651 -4.260 1.00 98.62 88 PHE A O 1
ATOM 639 N N . ASP A 1 89 ? -3.767 -8.671 -5.333 1.00 98.44 89 ASP A N 1
ATOM 640 C CA . ASP A 1 89 ? -3.288 -9.529 -6.418 1.00 98.44 89 ASP A CA 1
ATOM 641 C C . ASP A 1 89 ? -2.324 -8.736 -7.312 1.00 98.44 89 ASP A C 1
ATOM 643 O O . ASP A 1 89 ? -2.640 -7.637 -7.771 1.00 98.44 89 ASP A O 1
ATOM 647 N N . THR A 1 90 ? -1.125 -9.277 -7.555 1.00 97.69 90 THR A N 1
ATOM 648 C CA . THR A 1 90 ? -0.110 -8.547 -8.333 1.00 97.69 90 THR A CA 1
ATOM 649 C C . THR A 1 90 ? -0.543 -8.344 -9.784 1.00 97.69 90 THR A C 1
ATOM 651 O O . THR A 1 90 ? -0.263 -7.298 -10.360 1.00 97.69 90 THR A O 1
ATOM 654 N N . GLN A 1 91 ? -1.180 -9.340 -10.405 1.00 97.88 91 GLN A N 1
ATOM 655 C CA . GLN A 1 91 ? -1.543 -9.266 -11.820 1.00 97.88 91 GLN A CA 1
ATOM 656 C C . GLN A 1 91 ? -2.732 -8.337 -12.034 1.00 97.88 91 GLN A C 1
ATOM 658 O O . GLN A 1 91 ? -2.724 -7.566 -12.991 1.00 97.88 91 GLN A O 1
ATOM 663 N N . GLU A 1 92 ? -3.712 -8.374 -11.132 1.00 98.06 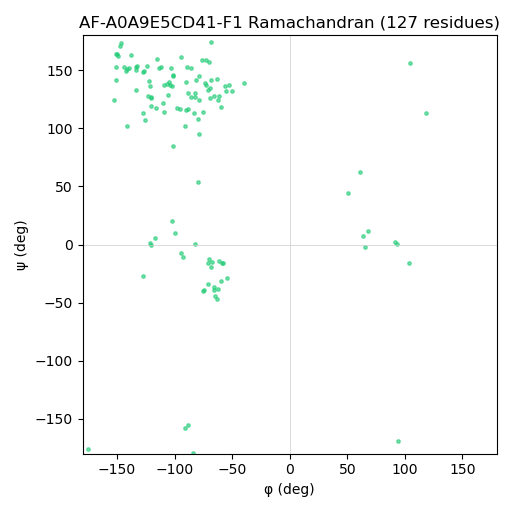92 GLU A N 1
ATOM 664 C CA . GLU A 1 92 ? -4.854 -7.463 -11.166 1.00 98.06 92 GLU A CA 1
ATOM 665 C C . GLU A 1 92 ? -4.406 -6.008 -10.988 1.00 98.06 92 GLU A C 1
ATOM 667 O O . GLU A 1 92 ? -4.754 -5.157 -11.806 1.00 98.06 92 GLU A O 1
ATOM 672 N N . LEU A 1 93 ? -3.541 -5.735 -10.002 1.00 97.31 93 LEU A N 1
ATOM 673 C CA . LEU A 1 93 ? -3.041 -4.381 -9.768 1.00 97.31 93 LEU A CA 1
ATOM 674 C C . LEU A 1 93 ? -2.180 -3.868 -10.931 1.00 97.31 93 LEU A C 1
ATOM 676 O O . LEU A 1 93 ? -2.371 -2.741 -11.379 1.00 97.31 93 LEU A O 1
ATOM 680 N N . ILE A 1 94 ? -1.270 -4.691 -11.465 1.00 97.25 94 ILE A N 1
ATOM 681 C CA . ILE A 1 94 ? -0.446 -4.316 -12.627 1.00 97.25 94 ILE A CA 1
ATOM 682 C C . ILE A 1 94 ? -1.311 -4.051 -13.865 1.00 97.25 94 ILE A C 1
ATOM 684 O O . ILE A 1 94 ? -1.025 -3.128 -14.621 1.00 97.25 94 ILE A O 1
ATOM 688 N N . ALA A 1 95 ? -2.373 -4.830 -14.080 1.00 96.88 95 ALA A N 1
ATOM 689 C CA . ALA A 1 95 ? -3.299 -4.581 -15.180 1.00 96.88 95 ALA A CA 1
ATOM 690 C C . ALA A 1 95 ? -4.066 -3.259 -14.999 1.00 96.88 95 ALA A C 1
ATOM 692 O O . ALA A 1 95 ? -4.300 -2.557 -15.983 1.00 96.88 95 ALA A O 1
ATOM 693 N N . ALA A 1 96 ? -4.427 -2.916 -13.760 1.00 96.94 96 ALA A N 1
ATOM 694 C CA . ALA A 1 96 ? -5.216 -1.732 -13.437 1.00 96.94 96 ALA A CA 1
ATOM 695 C C . ALA A 1 96 ? -4.425 -0.416 -13.501 1.00 96.94 96 ALA A C 1
ATOM 697 O O . ALA A 1 96 ? -4.940 0.567 -14.031 1.00 96.94 96 ALA A O 1
ATOM 698 N N . ILE A 1 97 ? -3.170 -0.392 -13.032 1.00 95.00 97 ILE A N 1
ATOM 699 C CA . ILE A 1 97 ? -2.312 0.809 -13.124 1.00 95.00 97 ILE A CA 1
ATOM 700 C C . ILE A 1 97 ? -1.882 1.120 -14.569 1.00 95.00 97 ILE A C 1
ATOM 702 O O . ILE A 1 97 ? -1.378 2.205 -14.853 1.00 95.00 97 ILE A O 1
ATOM 706 N N . GLY A 1 98 ? -2.097 0.176 -15.490 1.00 93.56 98 GLY A N 1
ATOM 707 C CA . GLY A 1 98 ? -1.835 0.329 -16.913 1.00 93.56 98 GLY A CA 1
ATOM 708 C C . GLY A 1 98 ? -0.455 -0.172 -17.355 1.00 93.56 98 GLY A C 1
ATOM 709 O O . GLY A 1 98 ? 0.234 -0.888 -16.626 1.00 93.56 98 GLY A O 1
ATOM 710 N N . PRO A 1 99 ? -0.048 0.140 -18.599 1.00 94.06 99 PRO A N 1
ATOM 711 C CA . PRO A 1 99 ? 1.210 -0.344 -19.155 1.00 94.06 99 PRO A CA 1
ATOM 712 C C . PRO A 1 99 ? 2.420 0.164 -18.364 1.00 94.06 99 PRO A C 1
ATOM 714 O O . PRO A 1 99 ? 2.622 1.369 -18.251 1.00 94.06 99 PRO A O 1
ATOM 717 N N . VAL A 1 100 ? 3.254 -0.764 -17.893 1.00 96.12 100 VAL A N 1
ATOM 718 C CA . VAL A 1 100 ? 4.511 -0.468 -17.194 1.00 96.12 100 VAL A CA 1
ATOM 719 C C . VAL A 1 100 ? 5.695 -1.201 -17.827 1.00 96.12 100 VAL A C 1
ATOM 721 O O . VAL A 1 100 ? 5.566 -2.317 -18.343 1.00 96.12 100 VAL A O 1
ATOM 724 N N . ALA A 1 101 ? 6.869 -0.587 -17.760 1.00 96.44 101 ALA A N 1
ATOM 725 C CA . ALA A 1 101 ? 8.147 -1.119 -18.197 1.00 96.44 101 ALA A CA 1
ATOM 726 C C . ALA A 1 101 ? 9.114 -1.300 -17.018 1.00 96.44 101 ALA A C 1
ATOM 728 O O . ALA A 1 101 ? 8.985 -0.712 -15.948 1.00 96.44 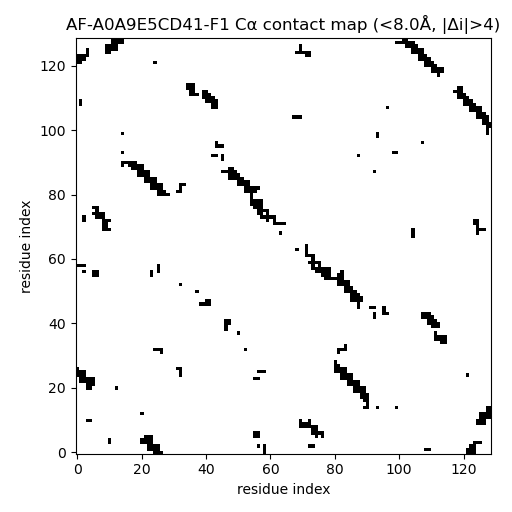101 ALA A O 1
ATOM 729 N N . LYS A 1 102 ? 10.128 -2.147 -17.217 1.00 96.75 102 LYS A N 1
ATOM 730 C CA . LYS A 1 102 ? 11.201 -2.320 -16.236 1.00 96.75 102 LYS A CA 1
ATOM 731 C C . LYS A 1 102 ? 11.947 -0.999 -16.043 1.00 96.75 102 LYS A C 1
ATOM 733 O O . LYS A 1 102 ? 12.479 -0.456 -17.006 1.00 96.75 102 LYS A O 1
ATOM 738 N N . GLY A 1 103 ? 12.075 -0.571 -14.792 1.00 96.50 103 GLY A N 1
ATOM 739 C CA . GLY A 1 103 ? 12.689 0.696 -14.409 1.00 96.50 103 GLY A CA 1
ATOM 740 C C . GLY A 1 103 ? 11.680 1.773 -14.026 1.00 96.50 103 GLY A C 1
ATOM 741 O O . GLY A 1 103 ? 12.088 2.723 -13.363 1.00 96.50 103 GLY A O 1
ATOM 742 N N . ASP A 1 104 ? 10.403 1.606 -14.376 1.00 97.25 104 ASP A N 1
ATOM 743 C CA . ASP A 1 104 ? 9.376 2.600 -14.084 1.00 97.25 104 ASP A CA 1
ATOM 744 C C . ASP A 1 104 ? 9.188 2.779 -12.575 1.00 97.25 104 ASP A C 1
ATOM 746 O O . ASP A 1 104 ? 9.251 1.819 -11.796 1.00 97.25 104 ASP A O 1
ATOM 750 N N . VAL A 1 105 ? 8.952 4.031 -12.189 1.00 97.50 105 VAL A N 1
ATOM 751 C CA . VAL A 1 105 ? 8.531 4.432 -10.848 1.00 97.50 105 VAL A CA 1
ATOM 752 C C . VAL A 1 105 ? 7.093 4.903 -10.964 1.00 97.50 105 VAL A C 1
ATOM 754 O O . VAL A 1 105 ? 6.801 5.803 -11.752 1.00 97.50 105 VAL A O 1
ATOM 757 N N . VAL A 1 106 ? 6.197 4.265 -10.220 1.00 96.94 106 VAL A N 1
ATOM 758 C CA . VAL A 1 106 ? 4.757 4.519 -10.295 1.00 96.94 106 VAL A CA 1
ATOM 759 C C . VAL A 1 106 ? 4.265 4.901 -8.911 1.00 96.94 106 VAL A C 1
ATOM 761 O O . VAL A 1 106 ? 4.513 4.177 -7.951 1.00 96.94 106 VAL A O 1
ATOM 764 N N . VAL A 1 107 ? 3.560 6.026 -8.814 1.00 96.75 107 VAL A N 1
ATOM 765 C CA . VAL A 1 107 ? 2.814 6.378 -7.603 1.00 96.75 107 VAL A CA 1
ATOM 766 C C . VAL A 1 107 ? 1.516 5.583 -7.614 1.00 96.75 107 VAL A C 1
ATOM 768 O O . VAL A 1 107 ? 0.751 5.659 -8.577 1.00 96.75 107 VAL A O 1
ATOM 771 N N . VAL A 1 108 ? 1.269 4.821 -6.557 1.00 97.19 108 VAL A N 1
ATOM 772 C CA . VAL A 1 108 ? -0.009 4.148 -6.330 1.00 97.19 108 VAL A CA 1
ATOM 773 C C . VAL A 1 108 ? -0.759 4.868 -5.224 1.00 97.19 108 VAL A C 1
ATOM 775 O O . VAL A 1 108 ? -0.169 5.256 -4.220 1.00 97.19 108 VAL A O 1
ATOM 778 N N . THR A 1 109 ? -2.062 5.038 -5.415 1.00 98.19 109 THR A N 1
ATOM 779 C CA . THR A 1 109 ? -2.947 5.685 -4.446 1.00 98.19 109 THR A CA 1
ATOM 780 C C . THR A 1 109 ? -4.028 4.702 -4.041 1.00 98.19 109 THR A C 1
ATOM 782 O O . THR A 1 109 ? -4.702 4.137 -4.905 1.00 98.19 109 THR A O 1
ATOM 785 N N . ILE A 1 110 ? -4.173 4.495 -2.736 1.00 98.62 110 ILE A N 1
ATOM 786 C CA . ILE A 1 110 ? -5.331 3.832 -2.156 1.00 98.62 110 ILE A CA 1
ATOM 787 C C . ILE A 1 110 ? -6.389 4.875 -1.828 1.00 98.62 110 ILE A C 1
ATOM 789 O O . ILE A 1 110 ? -6.070 5.955 -1.329 1.00 98.62 110 ILE A O 1
ATOM 79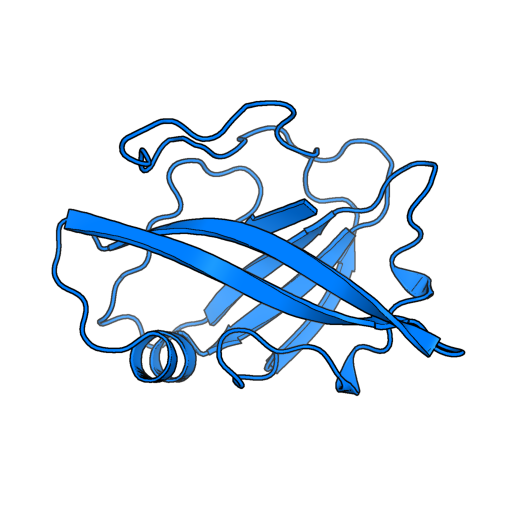3 N N . GLU A 1 111 ? -7.639 4.531 -2.089 1.00 98.56 111 GLU A N 1
ATOM 794 C CA . GLU A 1 111 ? -8.813 5.331 -1.763 1.00 98.56 111 GLU A CA 1
ATOM 795 C C . GLU A 1 111 ? -9.796 4.474 -0.968 1.00 98.56 111 GLU A C 1
ATOM 797 O O . GLU A 1 111 ? -9.857 3.253 -1.151 1.00 98.56 111 GLU A O 1
ATOM 802 N N . GLY A 1 112 ? -10.564 5.112 -0.088 1.00 98.31 112 GLY A N 1
ATOM 803 C CA . GLY A 1 112 ? -11.606 4.456 0.693 1.00 98.31 112 GLY A CA 1
ATOM 804 C C . GLY A 1 112 ? -12.418 5.428 1.530 1.00 98.31 112 GLY A C 1
ATOM 805 O O . GLY A 1 112 ? -12.216 6.644 1.482 1.00 98.31 112 GLY A O 1
ATOM 806 N N . GLU A 1 113 ? -13.328 4.873 2.320 1.00 98.44 113 GLU A N 1
ATOM 807 C CA . GLU A 1 113 ? -14.202 5.613 3.221 1.00 98.44 113 GLU A CA 1
ATOM 808 C C . GLU A 1 113 ? -14.066 5.126 4.667 1.00 98.44 113 GLU A C 1
ATOM 810 O O . GLU A 1 113 ? -13.715 3.975 4.939 1.00 98.44 113 GLU A O 1
ATOM 815 N N . LEU A 1 114 ? -14.354 6.024 5.607 1.00 98.25 114 LEU A N 1
ATOM 816 C CA . LEU A 1 114 ? -14.489 5.698 7.022 1.00 98.25 114 LEU A CA 1
ATOM 817 C C . LEU A 1 114 ? -15.910 5.218 7.345 1.00 98.25 114 LEU A C 1
ATOM 819 O O . LEU A 1 114 ? -16.894 5.646 6.734 1.00 98.25 114 LEU A O 1
ATOM 823 N N . ILE A 1 115 ? -16.035 4.378 8.369 1.00 97.31 115 ILE A N 1
ATOM 824 C CA . ILE A 1 115 ? -17.305 3.957 8.952 1.00 97.31 115 ILE A CA 1
ATOM 825 C C . ILE A 1 115 ? -18.030 5.206 9.467 1.00 97.31 115 ILE A C 1
ATOM 827 O O . ILE A 1 115 ? -17.557 5.908 10.355 1.00 97.31 115 ILE A O 1
ATOM 831 N N . GLY A 1 116 ? -19.208 5.489 8.910 1.00 92.44 116 GLY A N 1
ATOM 832 C CA . GLY A 1 116 ? -19.967 6.706 9.225 1.00 92.44 116 GLY A CA 1
ATOM 833 C C . GLY A 1 116 ? -19.708 7.880 8.274 1.00 92.44 116 GLY A C 1
ATOM 834 O O . GLY A 1 116 ? -20.363 8.915 8.406 1.00 92.44 116 GLY A O 1
ATOM 835 N N . GLY A 1 117 ? -18.846 7.686 7.275 1.00 92.62 117 GLY A N 1
ATOM 836 C CA . GLY A 1 117 ? -18.622 8.600 6.165 1.00 92.62 117 GLY A CA 1
ATOM 837 C C . GLY A 1 117 ? -17.326 9.400 6.274 1.00 92.62 117 GLY A C 1
ATOM 838 O O . GLY A 1 117 ? -16.792 9.643 7.352 1.00 92.62 117 GLY A O 1
ATOM 839 N N . GLY A 1 118 ? -16.850 9.847 5.113 1.00 96.44 118 GLY A N 1
ATOM 840 C CA . GLY A 1 118 ? -15.592 10.571 4.961 1.00 96.44 118 GLY A CA 1
ATOM 841 C C . GLY A 1 118 ? -14.640 9.782 4.077 1.00 96.44 118 GLY A C 1
ATOM 842 O O . GLY A 1 118 ? -14.190 8.705 4.455 1.00 96.44 118 GLY A O 1
ATOM 843 N N . ALA A 1 119 ? -14.356 10.323 2.894 1.00 97.81 119 ALA A N 1
ATOM 844 C CA . ALA A 1 119 ? -13.384 9.742 1.984 1.00 97.81 119 ALA A CA 1
ATOM 845 C C . ALA A 1 119 ? -11.962 10.103 2.425 1.00 97.81 119 ALA A C 1
ATOM 847 O O . ALA A 1 119 ? -11.711 11.216 2.898 1.00 97.81 119 ALA A O 1
ATOM 848 N N . PHE A 1 120 ? -11.031 9.181 2.222 1.00 97.94 120 PHE A N 1
ATOM 849 C CA . PHE A 1 120 ? -9.610 9.406 2.433 1.00 97.94 120 PHE A CA 1
ATOM 850 C C . PHE A 1 120 ? -8.794 8.772 1.307 1.00 97.94 120 PHE A C 1
ATOM 852 O O . PHE A 1 120 ? -9.270 7.911 0.564 1.00 97.94 120 PHE A O 1
ATOM 859 N N . SER A 1 121 ? -7.539 9.196 1.205 1.00 98.00 121 SER A N 1
ATOM 860 C CA . SER A 1 121 ? -6.571 8.604 0.292 1.00 98.00 121 SER A CA 1
ATOM 861 C C . SER A 1 121 ? -5.178 8.582 0.908 1.00 98.00 121 SER A C 1
ATOM 863 O O . SER A 1 121 ? -4.835 9.448 1.714 1.00 98.00 121 SER A O 1
ATOM 865 N N . GLY A 1 122 ? -4.358 7.628 0.486 1.00 97.00 122 GLY A N 1
ATOM 866 C CA . GLY A 1 122 ? -2.934 7.564 0.809 1.00 97.00 122 GLY A CA 1
ATOM 867 C C . GLY A 1 122 ? -2.148 7.083 -0.401 1.00 97.00 122 GLY A C 1
ATOM 868 O O . GLY A 1 122 ? -2.685 6.336 -1.215 1.00 97.00 122 GLY A O 1
ATOM 869 N N . SER A 1 123 ? -0.893 7.498 -0.525 1.00 96.69 123 SER A N 1
ATOM 870 C CA . SER A 1 123 ? -0.068 7.153 -1.682 1.00 96.69 123 SER A CA 1
ATOM 871 C C . SER A 1 123 ? 1.315 6.694 -1.268 1.00 96.69 123 SER A C 1
ATOM 873 O O . SER A 1 123 ? 1.819 7.127 -0.236 1.00 96.69 123 SER A O 1
ATOM 875 N N . ASP A 1 124 ? 1.904 5.858 -2.113 1.00 97.31 124 ASP A N 1
ATOM 876 C CA . ASP A 1 124 ? 3.292 5.419 -2.022 1.00 97.31 124 ASP A CA 1
ATOM 877 C C . ASP A 1 124 ? 3.860 5.172 -3.428 1.00 97.31 124 ASP A C 1
ATOM 879 O O . ASP A 1 124 ? 3.128 5.169 -4.424 1.00 97.31 124 ASP A O 1
ATOM 883 N N . VAL A 1 125 ? 5.167 4.953 -3.527 1.00 96.94 125 VAL A N 1
ATOM 884 C CA . VAL A 1 125 ? 5.878 4.660 -4.769 1.00 96.94 125 VAL A CA 1
ATOM 885 C C . VAL A 1 125 ? 6.194 3.175 -4.894 1.00 96.94 125 VAL A C 1
ATOM 887 O O . VAL A 1 125 ? 6.686 2.537 -3.970 1.00 96.94 125 VAL A O 1
ATOM 890 N N . ILE A 1 126 ? 5.987 2.618 -6.087 1.00 97.31 126 ILE A N 1
ATOM 891 C CA . ILE A 1 126 ? 6.493 1.297 -6.471 1.00 97.31 126 ILE A CA 1
ATOM 892 C C . ILE A 1 126 ? 7.530 1.417 -7.579 1.00 97.31 126 ILE A C 1
ATOM 894 O O . ILE A 1 126 ? 7.486 2.322 -8.413 1.00 97.31 126 ILE A O 1
ATOM 898 N N . TRP A 1 127 ? 8.450 0.457 -7.621 1.00 97.56 127 TRP A N 1
ATOM 899 C CA . TRP A 1 127 ? 9.466 0.353 -8.663 1.00 97.56 127 TRP A CA 1
ATOM 900 C C . TRP A 1 127 ? 9.357 -0.972 -9.414 1.00 97.56 127 TRP A C 1
ATOM 902 O O . TRP A 1 127 ? 9.398 -2.050 -8.816 1.00 97.56 127 TRP A O 1
ATOM 912 N N . ILE A 1 128 ? 9.265 -0.904 -10.742 1.00 97.81 128 ILE A N 1
ATOM 913 C CA . ILE A 1 128 ? 9.138 -2.086 -11.595 1.00 97.81 128 ILE A CA 1
ATOM 914 C C . ILE A 1 128 ? 10.519 -2.696 -11.873 1.00 97.81 128 ILE A C 1
ATOM 916 O O . ILE A 1 128 ? 11.351 -2.100 -12.563 1.00 97.81 128 ILE A O 1
ATOM 920 N N . LYS A 1 129 ? 10.768 -3.907 -11.357 1.00 94.31 129 LYS A N 1
ATOM 921 C CA . LYS A 1 129 ? 12.076 -4.596 -11.440 1.00 94.31 129 LYS A CA 1
ATOM 922 C C . LYS A 1 129 ? 12.237 -5.604 -12.582 1.00 94.31 129 LYS A C 1
ATOM 924 O O . LYS A 1 129 ? 11.255 -6.281 -12.962 1.00 94.31 129 LYS A O 1
#

Solvent-accessible surface area (backbone atoms only — not comparable to full-atom values): 7043 Å² total; per-residue (Å²): 81,33,37,50,39,66,50,34,58,52,25,75,42,49,86,82,41,87,52,66,42,51,32,29,42,44,31,47,101,89,40,66,48,85,46,49,35,71,91,54,34,25,40,68,84,39,59,59,79,45,75,49,79,48,54,51,38,39,77,60,86,75,73,80,48,90,74,75,45,47,64,50,56,32,55,47,43,58,69,90,34,50,14,37,33,34,30,30,52,37,51,61,43,48,61,51,76,41,96,82,54,78,72,41,66,44,79,48,49,41,38,32,35,31,67,94,62,56,79,52,72,28,52,32,42,32,24,30,96

Radius of gyration: 13.83 Å; Cα contacts (8 Å, |Δi|>4): 317; chains: 1; bounding box: 33×30×38 Å

Secondary structure (DSSP, 8-state):
-EEESTT-SS-EE-TT--SEEEEEE--BTTB-GGGEEEEEEEETTBPPSEEEEE-----------SSPPTT-S------SSPEEEEEEEHHHHHHHH----TT-EEEEEEEEEETTS-EEEEEEEEEE-

Nearest PDB structures (foldseek):
  6cxh-assembly1_A  TM=4.432E-01  e=7.119E-02  Methylotuvimicrobium alcaliphilum 20Z
  4l9d-assembly2_B  TM=5.651E-01  e=1.795E+00  Vibrio cholerae M66-2
  4jgu-assembly2_B  TM=4.449E-01  e=4.261E+00  Hathewaya histolytica
  5xyr-assembly1_A  TM=4.047E-01  e=6.379E+00  Streptococcus pyogenes

pLDDT: mean 96.73, std 2.19, range [88.81, 98.75]

Foldseek 3Di:
DKAWPFLDFLAEAELPDQFWIKMKDWFDPVRAPVQFPLVFKDWLNFHFPDKDK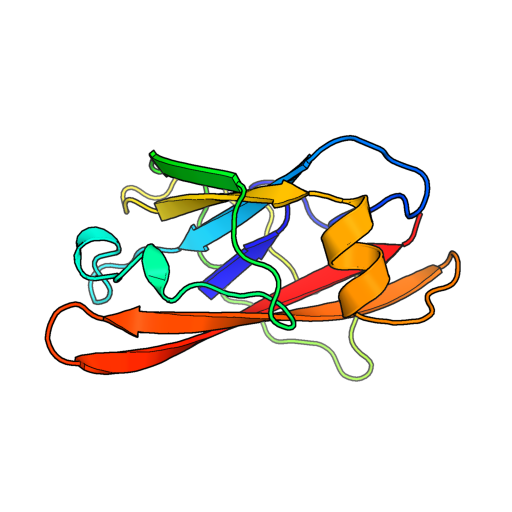AQFADAQPDDADVVGDSRRHHNGTGDPGIIIMTITGRNVNCVSQHDDDQFDKDKIKMWGAGNVGDIDMDIDIHHHD

Mean predicted aligned error: 2.54 Å